Protein AF-A0A9P3ENX7-F1 (afdb_monomer_lite)

Secondary structure (DSSP, 8-state):
--HHHHHHHHHHHHHTT---HHHHHHHHHHHHH-HHHHHHHHHHHHHHHHHTS-GGGSTTEE--TT---EE--TTS---GGGSTT-GGGS--TTSSPPPTTTTTS---------

Foldseek 3Di:
DDPVLLVLLVVLCVVVVNDPPVVNVVLVVCLVVDVVSSVVSNVSSVVVVVVPCPLVNDPQWDDAEPDPIDGNPQPPCPPPCNHPPHPVVDQPPVNRDDDPVVVPPDPPDPPPDD

Sequence (114 aa):
MTFDQEAAIRSWLASIGETDPALIADTMNLANRDAVARGYLLERAESARETSRDCRDCTRYRRPGKAEGYCCRGDLGLPLAYGDHHPLRQLPADHGADCAAFVGADSGAVRLTR

pLDDT: mean 74.76, std 19.61, range [41.66, 98.44]

Radius of gyration: 22.21 Å; chains: 1; bounding box: 55×30×45 Å

Structure (mmCIF, N/CA/C/O backbone):
data_AF-A0A9P3ENX7-F1
#
_entry.id   AF-A0A9P3ENX7-F1
#
loop_
_atom_site.group_PDB
_atom_site.id
_atom_site.type_symbol
_atom_site.label_atom_id
_atom_site.label_alt_id
_atom_site.label_comp_id
_atom_site.label_asym_id
_atom_site.label_entity_id
_atom_site.label_seq_id
_atom_site.pdbx_PDB_ins_code
_atom_site.Cartn_x
_atom_site.Cartn_y
_atom_site.Cartn_z
_atom_site.occupancy
_atom_site.B_iso_or_equiv
_atom_site.auth_seq_id
_atom_site.auth_comp_id
_atom_site.auth_asym_id
_atom_site.auth_atom_id
_atom_site.pdbx_PDB_model_num
ATOM 1 N N . MET A 1 1 ? 20.003 -0.598 -8.862 1.00 88.62 1 MET A N 1
ATOM 2 C CA . MET A 1 1 ? 18.721 -0.114 -8.301 1.00 88.62 1 MET A CA 1
ATOM 3 C C . MET A 1 1 ? 18.988 1.197 -7.572 1.00 88.62 1 MET A C 1
ATOM 5 O O . MET A 1 1 ? 20.064 1.309 -6.998 1.00 88.62 1 MET A O 1
ATOM 9 N N . THR A 1 2 ? 18.103 2.195 -7.645 1.00 96.38 2 THR A N 1
ATOM 10 C CA . THR A 1 2 ? 18.268 3.443 -6.869 1.00 96.38 2 THR A CA 1
ATOM 11 C C . THR A 1 2 ? 17.696 3.297 -5.458 1.00 96.38 2 THR A C 1
ATOM 13 O O . THR A 1 2 ? 16.895 2.397 -5.207 1.00 96.38 2 THR A O 1
ATOM 16 N N . PHE A 1 3 ? 18.074 4.200 -4.549 1.00 94.88 3 PHE A N 1
ATOM 17 C CA . PHE A 1 3 ? 17.536 4.228 -3.186 1.00 94.88 3 PHE A CA 1
ATOM 18 C C . PHE A 1 3 ? 16.008 4.406 -3.165 1.00 94.88 3 PHE A C 1
ATOM 20 O O . PHE A 1 3 ? 15.316 3.702 -2.438 1.00 94.88 3 PHE A O 1
ATOM 27 N N . ASP A 1 4 ? 15.465 5.270 -4.028 1.00 96.62 4 ASP A N 1
ATOM 28 C CA . ASP A 1 4 ? 14.014 5.492 -4.116 1.00 96.62 4 ASP A CA 1
ATOM 29 C C . ASP A 1 4 ? 13.264 4.256 -4.623 1.00 96.62 4 ASP A C 1
ATOM 31 O O . ASP A 1 4 ? 12.193 3.921 -4.120 1.00 96.62 4 ASP A O 1
ATOM 35 N N . GLN A 1 5 ? 13.842 3.546 -5.597 1.00 96.44 5 GLN A N 1
ATOM 36 C CA . GLN A 1 5 ? 13.289 2.284 -6.091 1.00 96.44 5 GLN A CA 1
ATOM 37 C C . GLN A 1 5 ? 13.285 1.222 -4.992 1.00 96.44 5 GLN A C 1
ATOM 39 O O . GLN A 1 5 ? 12.291 0.524 -4.813 1.00 96.44 5 GLN A O 1
ATOM 44 N N . GLU A 1 6 ? 14.378 1.118 -4.236 1.00 97.06 6 GLU A N 1
ATOM 45 C CA . GLU A 1 6 ? 14.479 0.200 -3.106 1.00 97.06 6 GLU A CA 1
ATOM 46 C C . GLU A 1 6 ? 13.426 0.515 -2.034 1.00 97.06 6 GLU A C 1
ATOM 48 O O . GLU A 1 6 ? 12.685 -0.373 -1.608 1.00 97.06 6 GLU A O 1
ATOM 53 N N . ALA A 1 7 ? 13.307 1.783 -1.637 1.00 96.56 7 ALA A N 1
ATOM 54 C CA . ALA A 1 7 ? 12.324 2.229 -0.658 1.00 96.56 7 ALA A CA 1
ATOM 55 C C . ALA A 1 7 ? 10.882 1.951 -1.119 1.00 96.56 7 ALA A C 1
ATOM 57 O O . ALA A 1 7 ? 10.065 1.489 -0.321 1.00 96.56 7 ALA A O 1
ATOM 58 N N . ALA A 1 8 ? 10.575 2.168 -2.403 1.00 95.94 8 ALA A N 1
ATOM 59 C CA . ALA A 1 8 ? 9.260 1.880 -2.973 1.00 95.94 8 ALA A CA 1
ATOM 60 C C . ALA A 1 8 ? 8.913 0.384 -2.899 1.00 95.94 8 ALA A C 1
ATOM 62 O O . ALA A 1 8 ? 7.828 0.034 -2.433 1.00 95.94 8 ALA A O 1
ATOM 63 N N . ILE A 1 9 ? 9.838 -0.502 -3.288 1.00 96.88 9 ILE A N 1
ATOM 64 C CA . ILE A 1 9 ? 9.601 -1.953 -3.244 1.00 96.88 9 ILE A CA 1
ATOM 65 C C . ILE A 1 9 ? 9.481 -2.432 -1.790 1.00 96.88 9 ILE A C 1
ATOM 67 O O . ILE A 1 9 ? 8.580 -3.207 -1.481 1.00 96.88 9 ILE A O 1
ATOM 71 N N . ARG A 1 10 ? 10.323 -1.943 -0.868 1.00 96.62 10 ARG A N 1
ATOM 72 C CA . ARG A 1 10 ? 10.238 -2.303 0.563 1.00 96.62 10 ARG A CA 1
ATOM 73 C C . ARG A 1 10 ? 8.928 -1.839 1.200 1.00 96.62 10 ARG A C 1
ATOM 75 O O . ARG A 1 10 ? 8.318 -2.598 1.946 1.00 96.62 10 ARG A O 1
ATOM 82 N N . SER A 1 11 ? 8.484 -0.625 0.881 1.00 95.31 11 SER A N 1
ATOM 83 C CA . SER A 1 11 ? 7.195 -0.091 1.334 1.00 95.31 11 SER A CA 1
ATOM 84 C C . SER A 1 11 ? 6.029 -0.946 0.832 1.00 95.31 11 SER A C 1
ATOM 86 O O . SER A 1 11 ? 5.138 -1.313 1.597 1.00 95.31 11 SER A O 1
ATOM 88 N N . TRP A 1 12 ? 6.069 -1.343 -0.441 1.00 95.69 12 TRP A N 1
ATOM 89 C CA . TRP A 1 12 ? 5.058 -2.219 -1.020 1.00 95.69 12 TRP A CA 1
ATOM 90 C C . TRP A 1 12 ? 5.035 -3.614 -0.381 1.00 95.69 12 TRP A C 1
ATOM 92 O O . TRP A 1 12 ? 3.959 -4.085 -0.017 1.00 95.69 12 TRP A O 1
ATOM 102 N N . LEU A 1 13 ? 6.193 -4.248 -0.169 1.00 96.50 13 LEU A N 1
ATOM 103 C CA . LEU A 1 13 ? 6.280 -5.546 0.516 1.00 96.50 13 LEU A CA 1
ATOM 104 C C . LEU A 1 13 ? 5.670 -5.480 1.926 1.00 96.50 13 LEU A C 1
ATOM 106 O O . LEU A 1 13 ? 4.831 -6.308 2.277 1.00 96.50 13 LEU A O 1
ATOM 110 N N . ALA A 1 14 ? 5.981 -4.430 2.689 1.00 93.69 14 ALA A N 1
ATOM 111 C CA . ALA A 1 14 ? 5.365 -4.212 3.995 1.00 93.69 14 ALA A CA 1
ATOM 112 C C . ALA A 1 14 ? 3.836 -4.039 3.901 1.00 93.69 14 ALA A C 1
ATOM 114 O O . ALA A 1 14 ? 3.103 -4.557 4.742 1.00 93.69 14 ALA A O 1
ATOM 115 N N . SER A 1 15 ? 3.335 -3.357 2.862 1.00 89.31 15 SER A N 1
ATOM 116 C CA . SER A 1 15 ? 1.892 -3.134 2.672 1.00 89.31 15 SER A CA 1
ATOM 117 C C . SER A 1 15 ? 1.096 -4.419 2.420 1.00 89.31 15 SER A C 1
ATOM 119 O O . SER A 1 15 ? -0.071 -4.494 2.797 1.00 89.31 15 SER A O 1
ATOM 121 N N . ILE A 1 16 ? 1.724 -5.439 1.826 1.00 92.19 16 ILE A N 1
ATOM 122 C CA . ILE A 1 16 ? 1.109 -6.760 1.612 1.00 92.19 16 ILE A CA 1
ATOM 123 C C . ILE A 1 16 ? 1.353 -7.722 2.785 1.00 92.19 16 ILE A C 1
ATOM 125 O O . ILE A 1 16 ? 0.966 -8.886 2.710 1.00 92.19 16 ILE A O 1
ATOM 129 N N . GLY A 1 17 ? 1.975 -7.243 3.867 1.00 93.25 17 GLY A N 1
ATOM 130 C CA . GLY A 1 17 ? 2.274 -8.029 5.062 1.00 93.25 17 GLY A CA 1
ATOM 131 C C . GLY A 1 17 ? 3.538 -8.882 4.958 1.00 93.25 17 GLY A C 1
ATOM 132 O O . GLY A 1 17 ? 3.775 -9.704 5.841 1.00 93.25 17 GLY A O 1
ATOM 133 N N . GLU A 1 18 ? 4.358 -8.693 3.922 1.00 96.50 18 GLU A N 1
ATOM 134 C CA . GLU A 1 18 ? 5.647 -9.371 3.835 1.00 96.50 18 GLU A CA 1
ATOM 135 C C . GLU A 1 18 ? 6.642 -8.715 4.797 1.00 96.50 18 GLU A C 1
ATOM 137 O O . GLU A 1 18 ? 6.919 -7.514 4.728 1.00 96.50 18 GLU A O 1
ATOM 142 N N . THR A 1 19 ? 7.167 -9.518 5.717 1.00 93.44 19 THR A N 1
ATOM 143 C CA . THR A 1 19 ? 8.065 -9.080 6.793 1.00 93.44 19 THR A CA 1
ATOM 144 C C . THR A 1 19 ? 9.263 -10.009 6.976 1.00 93.44 19 THR A C 1
ATOM 146 O O . THR A 1 19 ? 10.152 -9.681 7.764 1.00 93.44 19 THR A O 1
ATOM 149 N N . ASP A 1 20 ? 9.326 -11.132 6.252 1.00 97.69 20 ASP A N 1
ATOM 150 C CA . ASP A 1 20 ? 10.439 -12.070 6.325 1.00 97.69 20 ASP A CA 1
ATOM 151 C C . ASP A 1 20 ? 11.713 -11.411 5.764 1.00 97.69 20 ASP A C 1
ATOM 153 O O . ASP A 1 20 ? 11.795 -11.109 4.565 1.00 97.69 20 ASP A O 1
ATOM 157 N N . PRO A 1 21 ? 12.744 -11.186 6.600 1.00 95.44 21 PRO A N 1
ATOM 158 C CA . PRO A 1 21 ? 13.968 -10.533 6.163 1.00 95.44 21 PRO A CA 1
ATOM 159 C C . PRO A 1 21 ? 14.723 -11.328 5.090 1.00 95.44 21 PRO A C 1
ATOM 161 O O . PRO A 1 21 ? 15.406 -10.707 4.272 1.00 95.44 21 PRO A O 1
ATOM 164 N N . ALA A 1 22 ? 14.609 -12.661 5.063 1.00 97.38 22 ALA A N 1
ATOM 165 C CA . ALA A 1 22 ? 15.266 -13.487 4.052 1.00 97.38 22 ALA A CA 1
ATOM 166 C C . ALA A 1 22 ? 14.603 -13.295 2.683 1.00 97.38 22 ALA A C 1
ATOM 168 O O . ALA A 1 22 ? 15.281 -12.970 1.706 1.00 97.38 22 ALA A O 1
ATOM 169 N N . LEU A 1 23 ? 13.272 -13.382 2.631 1.00 96.88 23 LEU A N 1
ATOM 170 C CA . LEU A 1 23 ? 12.508 -13.182 1.399 1.00 96.88 23 LEU A CA 1
ATOM 171 C C . LEU A 1 23 ? 12.656 -11.753 0.864 1.00 96.88 23 LEU A C 1
ATOM 173 O O . LEU A 1 23 ? 12.838 -11.547 -0.341 1.00 96.88 23 LEU A O 1
ATOM 177 N N . ILE A 1 24 ? 12.645 -10.754 1.752 1.00 97.75 24 ILE A N 1
ATOM 178 C CA . ILE A 1 24 ? 12.893 -9.358 1.379 1.00 97.75 24 ILE A CA 1
ATOM 179 C C . ILE A 1 24 ? 14.291 -9.214 0.769 1.00 97.75 24 ILE A C 1
ATOM 181 O O . ILE A 1 24 ? 14.427 -8.604 -0.293 1.00 97.75 24 ILE A O 1
ATOM 185 N N . ALA A 1 25 ? 15.328 -9.784 1.392 1.00 97.69 25 ALA A N 1
ATOM 186 C CA . ALA A 1 25 ? 16.694 -9.711 0.878 1.00 97.69 25 ALA A CA 1
ATOM 187 C C . ALA A 1 25 ? 16.830 -10.384 -0.498 1.00 97.69 25 ALA A C 1
ATOM 189 O O . ALA A 1 25 ? 17.426 -9.801 -1.407 1.00 97.69 25 ALA A O 1
ATOM 190 N N . ASP A 1 26 ? 16.233 -11.560 -0.686 1.00 98.44 26 ASP A N 1
ATOM 191 C CA . ASP A 1 26 ? 16.236 -12.268 -1.968 1.00 98.44 26 ASP A CA 1
ATOM 192 C C . ASP A 1 26 ? 15.504 -11.484 -3.058 1.00 98.44 26 ASP A C 1
ATOM 194 O O . ASP A 1 26 ? 16.011 -11.347 -4.175 1.00 98.44 26 ASP A O 1
ATOM 198 N N . THR A 1 27 ? 14.370 -10.872 -2.718 1.00 98.00 27 THR A N 1
ATOM 199 C CA . THR A 1 27 ? 13.616 -10.004 -3.629 1.00 98.00 27 THR A CA 1
ATOM 200 C C . THR A 1 27 ? 14.435 -8.778 -4.037 1.00 98.00 27 THR A C 1
ATOM 202 O O . THR A 1 27 ? 14.512 -8.459 -5.226 1.00 98.00 27 THR A O 1
ATOM 205 N N . MET A 1 28 ? 15.109 -8.112 -3.090 1.00 98.00 28 MET A N 1
ATOM 206 C CA . MET A 1 28 ? 15.997 -6.979 -3.397 1.00 98.00 28 MET A CA 1
ATOM 207 C C . MET A 1 28 ? 17.175 -7.408 -4.276 1.00 98.00 28 MET A C 1
ATOM 209 O O . MET A 1 28 ? 17.531 -6.725 -5.239 1.00 98.00 28 MET A O 1
ATOM 213 N N . ASN A 1 29 ? 17.762 -8.566 -3.982 1.00 97.94 29 ASN A N 1
ATOM 214 C CA . ASN A 1 29 ? 18.863 -9.125 -4.752 1.00 97.94 29 ASN A CA 1
ATOM 215 C C . ASN A 1 29 ? 18.446 -9.495 -6.183 1.00 97.94 29 ASN A C 1
ATOM 217 O O . ASN A 1 29 ? 19.241 -9.323 -7.112 1.00 97.94 29 ASN A O 1
ATOM 221 N N . LEU A 1 30 ? 17.226 -10.002 -6.373 1.00 97.75 30 LEU A N 1
ATOM 222 C CA . LEU A 1 30 ? 16.646 -10.264 -7.688 1.00 97.75 30 LEU A CA 1
ATOM 223 C C . LEU A 1 30 ? 16.417 -8.950 -8.446 1.00 97.75 30 LEU A C 1
ATOM 225 O O . LEU A 1 30 ? 16.911 -8.795 -9.560 1.00 97.75 30 LEU A O 1
ATOM 229 N N . ALA A 1 31 ? 15.767 -7.969 -7.816 1.00 97.44 31 ALA A N 1
ATOM 230 C CA . ALA A 1 31 ? 15.503 -6.656 -8.408 1.00 97.44 31 ALA A CA 1
ATOM 231 C C . ALA A 1 31 ? 16.787 -5.906 -8.799 1.00 97.44 31 ALA A C 1
ATOM 233 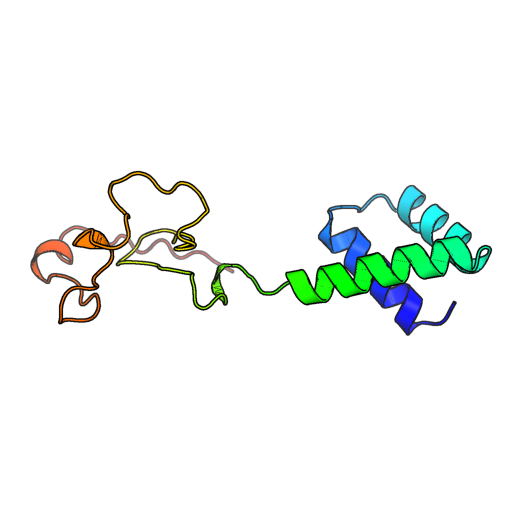O O . ALA A 1 31 ? 16.820 -5.150 -9.774 1.00 97.44 31 ALA A O 1
ATOM 234 N N . ASN A 1 32 ? 17.876 -6.089 -8.052 1.00 97.38 32 ASN A N 1
ATOM 235 C CA . ASN A 1 32 ? 19.141 -5.456 -8.398 1.00 97.38 32 ASN A CA 1
ATOM 236 C C . ASN A 1 32 ? 19.802 -6.104 -9.627 1.00 97.38 32 ASN A C 1
ATOM 238 O O . ASN A 1 32 ? 20.405 -5.394 -10.433 1.00 97.38 32 ASN A O 1
ATOM 242 N N . ARG A 1 33 ? 19.670 -7.427 -9.786 1.00 97.50 33 ARG A N 1
ATOM 243 C CA . ARG A 1 33 ? 20.326 -8.209 -10.847 1.00 97.50 33 ARG A CA 1
ATOM 244 C C . ARG A 1 33 ? 19.521 -8.285 -12.145 1.00 97.50 33 ARG A C 1
ATOM 246 O O . ARG A 1 33 ? 20.120 -8.372 -13.211 1.00 97.50 33 ARG A O 1
ATOM 253 N N . ASP A 1 34 ? 18.197 -8.205 -12.064 1.00 98.25 34 ASP A N 1
ATOM 254 C CA . ASP A 1 34 ? 17.289 -8.373 -13.197 1.00 98.25 34 ASP A CA 1
ATOM 255 C C . ASP A 1 34 ? 16.430 -7.114 -13.411 1.00 98.25 34 ASP A C 1
ATOM 257 O O . ASP A 1 34 ? 15.669 -6.677 -12.543 1.00 98.25 34 ASP A O 1
ATOM 261 N N . ALA A 1 35 ? 16.569 -6.504 -14.591 1.00 96.88 35 ALA A N 1
ATOM 262 C CA . ALA A 1 35 ? 15.827 -5.306 -14.963 1.00 96.88 35 ALA A CA 1
ATOM 263 C C . ALA A 1 35 ? 14.328 -5.560 -15.194 1.00 96.88 35 ALA A C 1
ATOM 265 O O . ALA A 1 35 ? 13.528 -4.670 -14.907 1.00 96.88 35 ALA A O 1
ATOM 266 N N . VAL A 1 36 ? 13.949 -6.750 -15.667 1.00 98.06 36 VAL A N 1
ATOM 267 C CA . VAL A 1 36 ? 12.549 -7.142 -15.879 1.00 98.06 36 VAL A CA 1
ATOM 268 C C . VAL A 1 36 ? 11.868 -7.350 -14.531 1.00 98.06 36 VAL A C 1
ATOM 270 O O . VAL A 1 36 ? 10.818 -6.760 -14.279 1.00 98.06 36 VAL A O 1
ATOM 273 N N . ALA A 1 37 ? 12.505 -8.103 -13.628 1.00 97.75 37 ALA A N 1
ATOM 274 C CA . ALA A 1 37 ? 11.991 -8.301 -12.272 1.00 97.75 37 ALA A CA 1
ATOM 275 C C . ALA A 1 37 ? 11.837 -6.967 -11.527 1.00 97.75 37 ALA A C 1
ATOM 277 O O . ALA A 1 37 ? 10.813 -6.717 -10.894 1.00 97.75 37 ALA A O 1
ATOM 278 N N . ARG A 1 38 ? 12.819 -6.065 -11.658 1.00 98.25 38 ARG A N 1
ATOM 279 C CA . ARG A 1 38 ? 12.727 -4.713 -11.093 1.00 98.25 38 ARG A CA 1
ATOM 280 C C . ARG A 1 38 ? 11.549 -3.922 -11.653 1.00 98.25 38 ARG A C 1
ATOM 282 O O . ARG A 1 38 ? 10.851 -3.281 -10.877 1.00 98.25 38 ARG A O 1
ATOM 289 N N . GLY A 1 39 ? 11.334 -3.959 -12.968 1.00 98.25 39 GLY A N 1
ATOM 290 C CA . GLY A 1 39 ? 10.208 -3.279 -13.610 1.00 98.25 39 GLY A CA 1
ATOM 291 C C . GLY A 1 39 ? 8.866 -3.752 -13.054 1.00 98.25 39 GLY A C 1
ATOM 292 O O . GLY A 1 39 ? 8.066 -2.932 -12.613 1.00 98.25 39 GLY A O 1
ATOM 293 N N . TYR A 1 40 ? 8.677 -5.070 -12.969 1.00 97.75 40 TYR A N 1
ATOM 294 C CA . TYR A 1 40 ? 7.476 -5.673 -12.391 1.00 97.75 40 TYR A CA 1
ATOM 295 C C . TYR A 1 40 ? 7.237 -5.237 -10.937 1.00 97.75 40 TYR A C 1
ATOM 297 O O . TYR A 1 40 ? 6.133 -4.835 -10.577 1.00 97.75 40 TYR A O 1
ATOM 305 N N . LEU A 1 41 ? 8.271 -5.279 -10.092 1.00 97.38 41 LEU A N 1
ATOM 306 C CA . LEU A 1 41 ? 8.150 -4.898 -8.682 1.00 97.38 41 LEU A CA 1
ATOM 307 C C . LEU A 1 41 ? 7.804 -3.412 -8.512 1.00 97.38 41 LEU A C 1
ATOM 309 O O . LEU A 1 41 ? 6.998 -3.067 -7.652 1.00 97.38 41 LEU A O 1
ATOM 313 N N . LEU A 1 42 ? 8.379 -2.538 -9.343 1.00 97.81 42 LEU A N 1
ATOM 314 C CA . LEU A 1 42 ? 8.077 -1.105 -9.322 1.00 97.81 42 LEU A CA 1
ATOM 315 C C . LEU A 1 42 ? 6.656 -0.807 -9.804 1.00 97.81 42 LEU A C 1
ATOM 317 O O . LEU A 1 42 ? 5.979 0.016 -9.196 1.00 97.81 42 LEU A O 1
ATOM 321 N N . GLU A 1 43 ? 6.180 -1.500 -10.839 1.00 96.56 43 GLU A N 1
ATOM 322 C CA . GLU A 1 43 ? 4.793 -1.388 -11.304 1.00 96.56 43 GLU A CA 1
ATOM 323 C C . GLU A 1 43 ? 3.804 -1.773 -10.194 1.00 96.56 43 GLU A C 1
ATOM 325 O O . GLU A 1 43 ? 2.845 -1.048 -9.919 1.00 96.56 43 GLU A O 1
ATOM 330 N N . ARG A 1 44 ? 4.068 -2.882 -9.491 1.00 96.12 44 ARG A N 1
ATOM 331 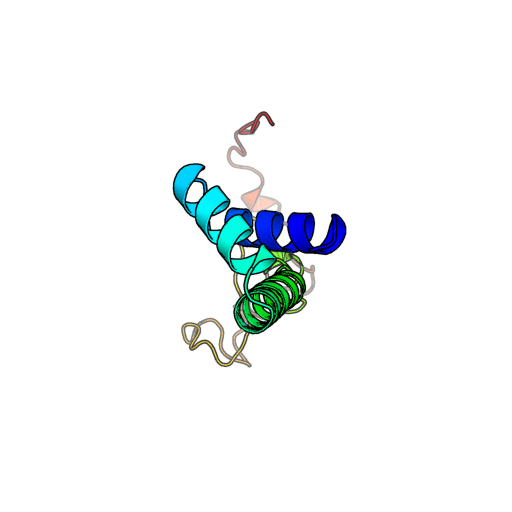C CA . ARG A 1 44 ? 3.246 -3.302 -8.349 1.00 96.12 44 ARG A CA 1
ATOM 332 C C . ARG A 1 44 ? 3.297 -2.307 -7.195 1.00 96.12 44 ARG A C 1
ATOM 334 O O . ARG A 1 44 ? 2.253 -2.014 -6.612 1.00 96.12 44 ARG A O 1
ATOM 341 N N . ALA A 1 45 ? 4.481 -1.783 -6.883 1.00 94.62 45 ALA A N 1
ATOM 342 C CA . ALA A 1 45 ? 4.648 -0.791 -5.832 1.00 94.62 45 ALA A CA 1
ATOM 343 C C . ALA A 1 45 ? 3.876 0.499 -6.138 1.00 94.62 45 ALA A C 1
ATOM 345 O O . ALA A 1 45 ? 3.221 1.034 -5.248 1.00 94.62 45 ALA A O 1
ATOM 346 N N . GLU A 1 46 ? 3.887 0.968 -7.386 1.00 90.88 46 GLU A N 1
ATOM 347 C CA . GLU A 1 46 ? 3.132 2.157 -7.789 1.00 90.88 46 GLU A CA 1
ATOM 348 C C . GLU A 1 46 ? 1.618 1.915 -7.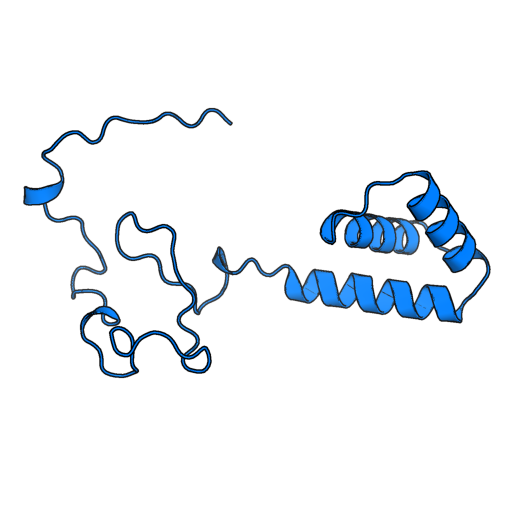737 1.00 90.88 46 GLU A C 1
ATOM 350 O O . GLU A 1 46 ? 0.886 2.684 -7.117 1.00 90.88 46 GLU A O 1
ATOM 355 N N . SER A 1 47 ? 1.142 0.787 -8.272 1.00 85.94 47 SER A N 1
ATOM 356 C CA . SER A 1 47 ? -0.281 0.421 -8.212 1.00 85.94 47 SER A CA 1
ATOM 357 C C . SER A 1 47 ? -0.809 0.337 -6.769 1.00 85.94 47 SER A C 1
ATOM 359 O O . SER A 1 47 ? -1.935 0.756 -6.473 1.00 85.94 47 SER A O 1
ATOM 361 N N . ALA A 1 48 ? 0.014 -0.137 -5.830 1.00 83.62 48 ALA A N 1
ATOM 362 C CA . ALA A 1 48 ? -0.338 -0.151 -4.414 1.00 83.62 48 ALA A CA 1
ATOM 363 C C . ALA A 1 48 ? -0.464 1.261 -3.814 1.00 83.62 48 ALA A C 1
ATOM 365 O O . ALA A 1 48 ? -1.338 1.481 -2.976 1.00 83.62 48 ALA A O 1
ATOM 366 N N . ARG A 1 49 ? 0.338 2.236 -4.267 1.00 76.12 49 ARG A N 1
ATOM 367 C CA . ARG A 1 49 ? 0.225 3.648 -3.847 1.00 76.12 49 ARG A CA 1
ATOM 368 C C . ARG A 1 49 ? -1.046 4.308 -4.371 1.00 76.12 49 ARG A C 1
ATOM 370 O O . ARG A 1 49 ? -1.637 5.132 -3.683 1.00 76.12 49 ARG A O 1
ATOM 377 N N . GLU A 1 50 ? -1.505 3.936 -5.560 1.00 70.25 50 GLU A N 1
ATOM 378 C CA . GLU A 1 50 ? -2.792 4.414 -6.080 1.00 70.25 50 GLU A CA 1
ATOM 379 C C . GLU A 1 50 ? -3.978 3.809 -5.316 1.00 70.25 50 GLU A C 1
ATOM 381 O O . GLU A 1 50 ? -4.992 4.475 -5.076 1.00 70.25 50 GLU A O 1
ATOM 386 N N . THR A 1 51 ? -3.831 2.549 -4.901 1.00 64.88 51 THR A N 1
ATOM 387 C CA . THR A 1 51 ? -4.840 1.799 -4.141 1.00 64.88 51 THR A CA 1
ATOM 388 C C . THR A 1 51 ? -4.849 2.172 -2.655 1.00 64.88 51 THR A C 1
ATOM 390 O O . THR A 1 51 ? -5.848 1.947 -1.979 1.00 64.88 51 THR A O 1
ATOM 393 N N . SER A 1 52 ? -3.798 2.822 -2.141 1.00 59.53 52 SER A N 1
ATOM 394 C CA . SER A 1 52 ? -3.711 3.278 -0.746 1.00 59.53 52 SER A CA 1
ATOM 395 C C . SER A 1 52 ? -4.623 4.465 -0.410 1.00 59.53 52 SER A C 1
ATOM 397 O O . SER A 1 52 ? -4.488 5.052 0.663 1.00 59.53 52 SER A O 1
ATOM 399 N N . ARG A 1 53 ? -5.552 4.848 -1.296 1.00 61.59 53 ARG A N 1
ATOM 400 C CA . ARG A 1 53 ? -6.724 5.622 -0.878 1.00 61.59 53 ARG A CA 1
ATOM 401 C C . ARG A 1 53 ? -7.535 4.719 0.047 1.00 61.59 53 ARG A C 1
ATOM 403 O O . ARG A 1 53 ? -8.240 3.832 -0.433 1.00 61.59 53 ARG A O 1
ATOM 410 N N . ASP A 1 54 ? -7.392 4.922 1.358 1.00 68.06 54 ASP A N 1
ATOM 411 C CA . ASP A 1 54 ? -8.162 4.194 2.366 1.00 68.06 54 ASP A CA 1
ATOM 412 C C . ASP A 1 54 ? -9.646 4.282 1.978 1.00 68.06 54 ASP A C 1
ATOM 414 O O . ASP A 1 54 ? -10.134 5.328 1.534 1.00 68.06 54 ASP A O 1
ATOM 418 N N . CYS A 1 55 ? -10.380 3.176 2.118 1.00 71.19 55 CYS A N 1
ATOM 419 C CA . CYS A 1 55 ? -11.820 3.193 1.906 1.00 7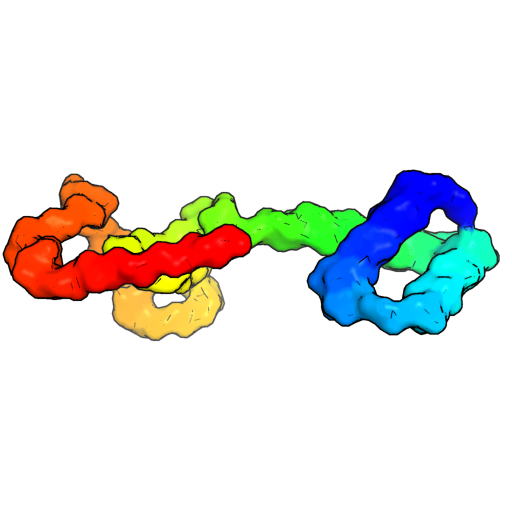1.19 55 CYS A CA 1
ATOM 420 C C . CYS A 1 55 ? -12.474 4.298 2.739 1.00 71.19 55 CYS A C 1
ATOM 422 O O . CYS A 1 55 ? -13.436 4.885 2.265 1.00 71.19 55 CYS A O 1
ATOM 424 N N . ARG A 1 56 ? -11.918 4.651 3.904 1.00 72.25 56 ARG A N 1
ATOM 425 C CA . ARG A 1 56 ? -12.380 5.775 4.735 1.00 72.25 56 ARG A CA 1
ATOM 426 C C . ARG A 1 56 ? -12.316 7.143 4.046 1.00 72.25 56 ARG A C 1
ATOM 428 O O . ARG A 1 56 ? -13.181 7.974 4.306 1.00 72.25 56 ARG A O 1
ATOM 435 N N . ASP A 1 57 ? -11.353 7.348 3.150 1.00 72.69 57 ASP A N 1
ATOM 436 C CA . ASP A 1 57 ? -11.158 8.596 2.396 1.00 72.69 57 ASP A CA 1
ATOM 437 C C . ASP A 1 57 ? -11.868 8.573 1.031 1.00 72.69 57 ASP A C 1
ATOM 439 O O . ASP A 1 57 ? -11.867 9.548 0.274 1.00 72.69 57 ASP A O 1
ATOM 443 N N . CYS A 1 58 ? -12.502 7.451 0.683 1.00 74.06 5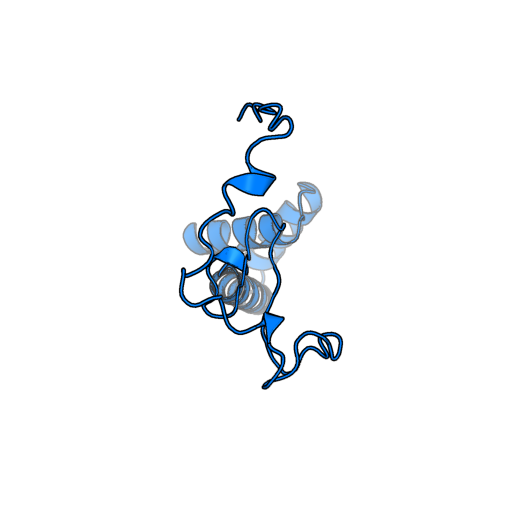8 CYS A N 1
ATOM 444 C CA . CYS A 1 58 ? -13.273 7.328 -0.542 1.00 74.06 58 CYS A CA 1
ATOM 445 C C . CYS A 1 58 ? -14.577 8.134 -0.448 1.00 74.06 58 CYS A C 1
ATOM 447 O O . CYS A 1 58 ? -15.362 7.974 0.484 1.00 74.06 58 CYS A O 1
ATOM 449 N N . THR A 1 59 ? -14.918 8.892 -1.496 1.00 74.62 59 THR A N 1
ATOM 450 C CA . THR A 1 59 ? -16.200 9.627 -1.596 1.00 74.62 59 THR A CA 1
ATOM 451 C C . THR A 1 59 ? -17.444 8.732 -1.515 1.00 74.62 59 THR A C 1
ATOM 453 O O . THR A 1 59 ? -18.562 9.220 -1.326 1.00 74.62 59 THR A O 1
ATOM 456 N N . ARG A 1 60 ? -17.274 7.411 -1.648 1.00 74.44 60 ARG A N 1
ATOM 457 C CA . ARG A 1 60 ? -18.333 6.401 -1.534 1.00 74.44 60 ARG A CA 1
ATOM 458 C C . ARG A 1 60 ? -18.437 5.764 -0.147 1.00 74.44 60 ARG A C 1
ATOM 460 O O . ARG A 1 60 ? -19.318 4.935 0.050 1.00 74.44 60 ARG A O 1
ATOM 467 N N . TYR A 1 61 ? -17.588 6.120 0.806 1.00 75.75 61 TYR A N 1
ATOM 468 C CA . TYR A 1 61 ? -17.704 5.644 2.180 1.00 75.75 61 TYR A CA 1
ATOM 469 C C . TYR A 1 61 ? -18.829 6.367 2.918 1.00 75.75 61 TYR A C 1
ATOM 471 O O . TYR A 1 61 ? -19.033 7.574 2.748 1.00 75.75 61 TYR A O 1
ATOM 479 N N . ARG A 1 62 ? -19.614 5.624 3.700 1.00 74.31 62 ARG A N 1
ATOM 480 C CA . ARG A 1 62 ? -20.684 6.165 4.547 1.00 74.31 62 ARG A CA 1
ATOM 481 C C . ARG A 1 62 ? -20.551 5.620 5.957 1.00 74.31 62 ARG A C 1
ATOM 483 O O . ARG A 1 62 ? -20.309 4.433 6.147 1.00 74.31 62 ARG A O 1
ATOM 490 N N . ARG A 1 63 ? -20.763 6.491 6.941 1.00 77.62 63 ARG A N 1
ATOM 491 C CA . ARG A 1 63 ? -20.718 6.157 8.366 1.00 77.62 63 ARG A CA 1
ATOM 492 C C . ARG A 1 63 ? -21.877 6.839 9.105 1.00 77.62 63 ARG A C 1
ATOM 494 O O . ARG A 1 63 ? -21.677 7.899 9.687 1.00 77.62 63 ARG A O 1
ATOM 501 N N . PRO A 1 64 ? -23.104 6.298 9.026 1.00 69.75 64 PRO A N 1
ATOM 502 C CA . PRO A 1 64 ? -24.231 6.845 9.773 1.00 69.75 64 PRO A CA 1
ATOM 503 C C . PRO A 1 64 ? -24.045 6.602 11.280 1.00 69.75 64 PRO A C 1
ATOM 505 O O . PRO A 1 64 ? -23.780 5.474 11.706 1.00 69.75 64 PRO A O 1
ATOM 508 N N . GLY A 1 65 ? -24.190 7.656 12.088 1.00 69.44 65 GLY A N 1
ATOM 509 C CA . GLY A 1 65 ? -24.052 7.591 13.547 1.00 69.44 65 GLY A CA 1
ATOM 510 C C . GLY A 1 65 ? -22.718 6.983 14.008 1.00 69.44 65 GLY A C 1
ATOM 511 O O . GLY A 1 65 ? -21.649 7.309 13.492 1.00 69.44 65 GLY A O 1
ATOM 512 N N . LYS A 1 66 ? -22.777 6.059 14.978 1.00 70.25 66 LYS A N 1
ATOM 513 C CA . LYS A 1 66 ? -21.603 5.379 15.566 1.00 70.25 66 LYS A CA 1
ATOM 514 C C . LYS A 1 66 ? -21.152 4.111 14.819 1.00 70.25 66 LYS A C 1
ATOM 516 O O . LYS A 1 66 ? -20.290 3.399 15.327 1.00 70.25 66 LYS A O 1
ATOM 521 N N . ALA A 1 67 ? -21.711 3.806 13.646 1.00 70.88 67 ALA A N 1
ATOM 522 C CA . ALA A 1 67 ? -21.366 2.594 12.898 1.00 70.88 67 ALA A CA 1
ATOM 523 C C . ALA A 1 67 ? -19.875 2.542 12.500 1.00 70.88 67 ALA A C 1
ATOM 525 O O . ALA A 1 67 ? -19.206 3.573 12.411 1.00 70.88 67 ALA A O 1
ATOM 526 N N . GLU A 1 68 ? -19.355 1.345 12.218 1.00 70.19 68 GLU A N 1
ATOM 527 C CA . GLU A 1 68 ? -17.967 1.148 11.765 1.00 70.19 68 GLU A CA 1
ATOM 528 C C . GLU A 1 68 ? -17.727 1.705 10.346 1.00 70.19 68 GLU A C 1
ATOM 530 O O . GLU A 1 68 ? -16.615 2.112 10.036 1.00 70.19 68 GLU A O 1
ATOM 535 N N . GLY A 1 69 ? -18.798 1.848 9.549 1.00 74.69 69 GLY A N 1
ATOM 536 C CA . GLY A 1 69 ? -18.811 2.414 8.194 1.00 74.69 69 GLY A CA 1
ATOM 537 C C . GLY A 1 69 ? -18.936 1.351 7.099 1.00 74.69 69 GLY A C 1
ATOM 538 O O . GLY A 1 69 ? -18.663 0.178 7.326 1.00 74.69 69 GLY A O 1
ATOM 539 N N . TYR A 1 70 ? -19.405 1.738 5.911 1.00 70.75 70 TYR A N 1
ATOM 540 C CA . TYR A 1 70 ? -19.580 0.816 4.785 1.00 70.75 70 TYR A CA 1
ATOM 541 C C . TYR A 1 70 ? -19.376 1.490 3.422 1.00 70.75 70 TYR A C 1
ATOM 543 O O . TYR A 1 70 ? -19.537 2.704 3.256 1.00 70.75 70 TYR A O 1
ATOM 551 N N . CYS A 1 71 ? -19.012 0.680 2.425 1.00 73.88 71 CYS A N 1
ATOM 552 C CA . CYS A 1 71 ? -18.838 1.118 1.045 1.00 73.88 71 CYS A CA 1
ATOM 553 C C . CYS A 1 71 ? -20.199 1.215 0.343 1.00 73.88 71 CYS A C 1
ATOM 555 O O . CYS A 1 71 ? -20.903 0.221 0.227 1.00 73.88 71 CYS A O 1
ATOM 557 N N . CYS A 1 72 ? -20.561 2.393 -0.169 1.00 69.25 72 CYS A N 1
ATOM 558 C CA . CYS A 1 72 ? -21.792 2.618 -0.935 1.00 69.25 72 CYS A CA 1
ATOM 559 C C . CYS A 1 72 ? -21.613 2.452 -2.449 1.00 69.25 72 CYS A C 1
ATOM 561 O O . CYS A 1 72 ? -22.333 3.088 -3.221 1.00 69.25 72 CYS A O 1
ATOM 563 N N . ARG A 1 73 ? -20.663 1.638 -2.912 1.00 69.81 73 ARG A N 1
ATOM 564 C CA . ARG A 1 73 ? -20.589 1.287 -4.336 1.00 69.81 73 ARG A CA 1
ATOM 565 C C . ARG A 1 73 ? -21.815 0.439 -4.694 1.00 69.81 73 ARG A C 1
ATOM 567 O O . ARG A 1 73 ? -22.030 -0.605 -4.090 1.00 69.81 73 ARG A O 1
ATOM 574 N N . GLY A 1 74 ? -22.645 0.921 -5.620 1.00 59.12 74 GLY A N 1
ATOM 575 C CA . GLY A 1 74 ? -23.917 0.272 -5.978 1.00 59.12 74 GLY A CA 1
ATOM 576 C C . GLY A 1 74 ? -23.766 -1.086 -6.679 1.00 59.12 74 GLY A C 1
ATOM 577 O O . GLY A 1 74 ? -24.713 -1.859 -6.715 1.00 59.12 74 GLY A O 1
ATOM 578 N N . ASP A 1 75 ? -22.575 -1.396 -7.190 1.00 62.47 75 ASP A N 1
ATOM 579 C CA . ASP A 1 75 ? -22.211 -2.631 -7.898 1.00 62.47 75 ASP A CA 1
ATOM 580 C C . ASP A 1 75 ? -21.775 -3.780 -6.970 1.00 62.47 75 ASP A C 1
ATOM 582 O O . ASP A 1 75 ? -21.685 -4.916 -7.422 1.00 62.47 75 ASP A O 1
ATOM 586 N N . LEU A 1 76 ? -21.528 -3.527 -5.678 1.00 60.34 76 LEU A N 1
ATOM 587 C CA . LEU A 1 76 ? -21.026 -4.543 -4.736 1.00 60.34 76 LEU A CA 1
ATOM 588 C C . LEU A 1 76 ? -22.103 -5.492 -4.185 1.00 60.34 76 LEU A C 1
ATOM 590 O O . LEU A 1 76 ? -21.824 -6.257 -3.266 1.00 60.34 76 LEU A O 1
ATOM 594 N N . GLY A 1 77 ? -23.331 -5.453 -4.710 1.00 53.97 77 GLY A N 1
ATOM 595 C CA . GLY A 1 77 ? -24.403 -6.331 -4.232 1.00 53.97 77 GLY A CA 1
ATOM 596 C C . GLY A 1 77 ? -24.734 -6.100 -2.756 1.00 53.97 77 GLY A C 1
ATOM 597 O O . GLY A 1 77 ? -24.960 -7.054 -2.013 1.00 53.97 77 GLY A O 1
ATOM 598 N N . LEU A 1 78 ? -24.732 -4.833 -2.317 1.00 54.66 78 LEU A N 1
ATOM 599 C CA . LEU A 1 78 ? -25.212 -4.467 -0.984 1.00 54.66 78 LEU A CA 1
ATOM 600 C C . LEU A 1 78 ? -26.622 -5.052 -0.775 1.00 54.66 78 LEU A C 1
ATOM 602 O O . LEU A 1 78 ? -27.420 -5.042 -1.719 1.00 54.66 78 LEU A O 1
ATOM 606 N N . PRO A 1 79 ? -26.956 -5.534 0.439 1.00 52.47 79 PRO A N 1
ATOM 607 C CA . PRO A 1 79 ? -28.301 -6.012 0.738 1.00 52.47 79 PRO A CA 1
ATOM 608 C C . PRO A 1 79 ? -29.349 -4.985 0.290 1.00 52.47 79 PRO A C 1
ATOM 610 O O . PRO A 1 79 ? -29.129 -3.784 0.447 1.00 52.47 79 PRO A O 1
ATOM 613 N N . LEU A 1 80 ? -30.497 -5.444 -0.226 1.00 50.59 80 LEU A N 1
ATOM 614 C CA . LEU A 1 80 ? -31.595 -4.604 -0.752 1.00 50.59 80 LEU A CA 1
ATOM 615 C C . LEU A 1 80 ? -31.996 -3.430 0.168 1.00 50.59 80 LEU A C 1
ATOM 617 O O . LEU A 1 80 ? -32.459 -2.400 -0.321 1.00 50.59 80 LEU A O 1
ATOM 621 N N . ALA A 1 81 ? -31.733 -3.546 1.474 1.00 50.75 81 ALA A N 1
ATOM 622 C CA . ALA A 1 81 ? -31.832 -2.476 2.471 1.00 50.75 81 ALA A CA 1
ATOM 623 C C . ALA A 1 81 ? -30.971 -1.218 2.180 1.00 50.75 81 ALA A C 1
ATOM 625 O O . ALA A 1 81 ? -31.071 -0.229 2.904 1.00 50.75 81 ALA A O 1
ATOM 626 N N . TYR A 1 82 ? -30.132 -1.224 1.137 1.00 52.16 82 TYR A N 1
ATOM 627 C CA . TYR A 1 82 ? -29.292 -0.096 0.712 1.00 52.16 82 TYR A CA 1
ATOM 628 C C . TYR A 1 82 ? -29.315 0.152 -0.810 1.00 52.16 82 TYR A C 1
ATOM 630 O O . TYR A 1 82 ? -28.379 0.744 -1.350 1.00 52.16 82 TYR A O 1
ATOM 638 N N . GLY A 1 83 ? -30.365 -0.280 -1.520 1.00 54.44 83 GLY A N 1
ATOM 639 C CA . GLY A 1 83 ? -30.544 0.018 -2.951 1.00 54.44 83 GLY A CA 1
ATOM 640 C C . GLY A 1 83 ? -30.659 1.523 -3.259 1.00 54.44 83 GLY A C 1
ATOM 641 O O . GLY A 1 83 ? -30.788 2.350 -2.356 1.00 54.44 83 GLY A O 1
ATOM 642 N N . ASP A 1 84 ? -30.623 1.900 -4.541 1.00 59.38 84 ASP A N 1
ATOM 643 C CA . ASP A 1 84 ? -30.548 3.304 -5.007 1.00 59.38 84 ASP A CA 1
ATOM 644 C C . ASP A 1 84 ? -31.719 4.211 -4.582 1.00 59.38 84 ASP A C 1
ATOM 646 O O . ASP A 1 84 ? -31.605 5.434 -4.633 1.00 59.38 84 ASP A O 1
ATOM 650 N N . HIS A 1 85 ? -32.806 3.635 -4.063 1.00 57.09 85 HIS A N 1
ATOM 651 C CA . HIS A 1 85 ? -33.965 4.368 -3.547 1.00 57.09 85 HIS A CA 1
ATOM 652 C C . HIS A 1 85 ? -34.287 4.062 -2.075 1.00 57.09 85 HIS A C 1
ATOM 654 O O . HIS A 1 85 ? -35.361 4.426 -1.598 1.00 57.09 85 HIS A O 1
ATOM 660 N N . HIS A 1 86 ? -33.392 3.391 -1.336 1.00 58.38 86 HIS A N 1
ATOM 661 C CA . HIS A 1 86 ? -33.701 2.981 0.033 1.00 58.38 86 HIS A CA 1
ATOM 662 C C . HIS A 1 86 ? -33.579 4.159 1.029 1.00 58.38 86 HIS A C 1
ATOM 664 O O . HIS A 1 86 ? -32.524 4.799 1.078 1.00 58.38 86 HIS A O 1
ATOM 670 N N . PRO A 1 87 ? -34.595 4.428 1.876 1.00 56.72 87 PRO A N 1
ATOM 671 C CA . PRO A 1 87 ? -34.619 5.569 2.802 1.00 56.72 87 PRO A CA 1
ATOM 672 C C . PRO A 1 87 ? -33.414 5.661 3.749 1.00 56.72 87 PRO A C 1
ATOM 674 O O . PRO A 1 87 ? -33.029 6.752 4.142 1.00 56.72 87 PRO A O 1
ATOM 677 N N . LEU A 1 88 ? -32.769 4.534 4.071 1.00 56.41 88 LEU A N 1
ATOM 678 C CA . LEU A 1 88 ? -31.576 4.482 4.934 1.00 56.41 88 LEU A CA 1
ATOM 679 C C . LEU A 1 88 ? -30.275 4.981 4.268 1.00 56.41 88 LEU A C 1
ATOM 681 O O . LEU A 1 88 ? -29.258 5.114 4.947 1.00 56.41 88 LEU A O 1
ATOM 685 N N . ARG A 1 89 ? -30.274 5.240 2.951 1.00 54.44 89 ARG A N 1
ATOM 686 C CA . ARG A 1 89 ? -29.163 5.896 2.230 1.00 54.44 89 ARG A CA 1
ATOM 687 C C . ARG A 1 89 ? -29.303 7.414 2.173 1.00 54.44 89 ARG A C 1
ATOM 689 O O . ARG A 1 89 ? -28.314 8.108 1.931 1.00 54.44 89 ARG A O 1
ATOM 696 N N . GLN A 1 90 ? -30.514 7.922 2.368 1.00 54.75 90 GLN A N 1
ATOM 697 C CA . GLN A 1 90 ? -30.745 9.342 2.551 1.00 54.75 90 GLN A CA 1
ATOM 698 C C . GLN A 1 90 ? -30.399 9.626 4.008 1.00 54.75 90 GLN A C 1
ATOM 700 O O . GLN A 1 90 ? -31.031 9.090 4.916 1.00 54.75 90 GLN A O 1
ATOM 705 N N . LEU A 1 91 ? -29.342 10.409 4.242 1.00 49.66 91 LEU A N 1
ATOM 706 C CA . LEU A 1 91 ? -29.163 10.989 5.569 1.00 49.66 91 LEU A CA 1
ATOM 707 C C . LEU A 1 91 ? -30.480 11.699 5.919 1.00 49.66 91 LEU A C 1
ATOM 709 O O . LEU A 1 91 ? -31.048 12.348 5.030 1.00 49.66 91 LEU A O 1
ATOM 713 N N . PRO A 1 92 ? -30.987 11.580 7.159 1.00 55.44 92 PRO A N 1
ATOM 714 C CA . PRO A 1 92 ? -32.096 12.423 7.570 1.00 55.44 92 PRO A CA 1
ATOM 715 C C . PRO A 1 92 ? -31.708 13.891 7.327 1.00 55.44 92 PRO A C 1
ATOM 717 O O . PRO A 1 92 ? -30.522 14.220 7.240 1.00 55.44 92 PRO A O 1
ATOM 720 N N . ALA A 1 93 ? -32.689 14.783 7.169 1.00 57.94 93 ALA A N 1
ATOM 721 C CA . ALA A 1 93 ? -32.434 16.192 6.828 1.00 57.94 93 ALA A CA 1
ATOM 722 C C . ALA A 1 93 ? -31.492 16.911 7.822 1.00 57.94 93 ALA A C 1
ATOM 724 O O . ALA A 1 93 ? -30.959 17.974 7.524 1.00 57.94 93 ALA A O 1
ATOM 725 N N . ASP A 1 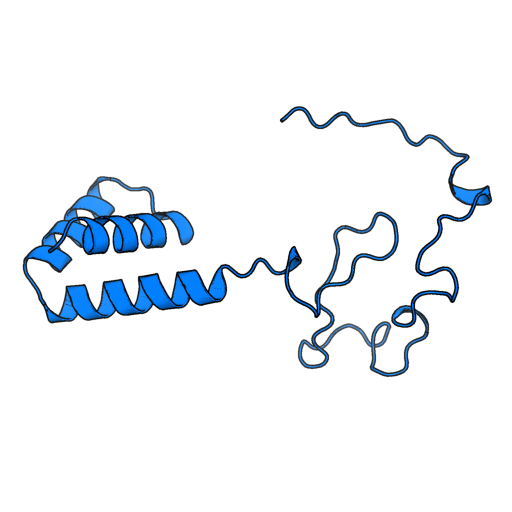94 ? -31.277 16.315 8.992 1.00 56.84 94 ASP A N 1
ATOM 726 C CA . ASP A 1 94 ? -30.342 16.736 10.029 1.00 56.84 94 ASP A CA 1
ATOM 727 C C . ASP A 1 94 ? -28.879 16.300 9.795 1.00 56.84 94 ASP A C 1
ATOM 729 O O . ASP A 1 94 ? -28.023 16.547 10.642 1.00 56.84 94 ASP A O 1
ATOM 733 N N . HIS A 1 95 ? -28.579 15.654 8.664 1.00 55.97 95 HIS A N 1
ATOM 734 C CA . HIS A 1 95 ? -27.255 15.153 8.292 1.00 55.97 95 HIS A CA 1
ATOM 735 C C . HIS A 1 95 ? -26.623 14.174 9.301 1.00 55.97 95 HIS A C 1
ATOM 737 O O . HIS A 1 95 ? -25.401 14.022 9.327 1.00 55.97 95 HIS A O 1
ATOM 743 N N . GLY A 1 96 ? -27.433 13.456 10.086 1.00 54.34 96 GLY A N 1
ATOM 744 C CA . GLY A 1 96 ? -26.938 12.532 11.108 1.00 54.34 96 GLY A CA 1
ATOM 745 C C . GLY A 1 96 ? -26.725 13.187 12.471 1.00 54.34 96 GLY A C 1
ATOM 746 O O . GLY A 1 96 ? -25.821 12.782 13.201 1.00 54.34 96 GLY A O 1
ATOM 747 N N . ALA A 1 97 ? -27.539 14.189 12.815 1.00 55.66 97 ALA A N 1
ATOM 748 C CA . ALA A 1 97 ? -27.603 14.694 14.180 1.00 55.66 97 ALA A CA 1
ATOM 749 C C . ALA A 1 97 ? -28.079 13.581 15.131 1.00 55.66 97 ALA A C 1
ATOM 751 O O . ALA A 1 97 ? -29.055 12.879 14.860 1.00 55.66 97 ALA A O 1
ATOM 752 N N . ASP A 1 98 ? -27.384 13.406 16.256 1.00 52.38 98 ASP A N 1
ATOM 753 C CA . ASP A 1 98 ? -27.759 12.404 17.251 1.00 52.38 98 ASP A CA 1
ATOM 754 C C . ASP A 1 98 ? -29.115 12.747 17.891 1.00 52.38 98 ASP A C 1
ATOM 756 O O . ASP A 1 98 ? -29.386 13.884 18.287 1.00 52.38 98 ASP A O 1
ATOM 760 N N . CYS A 1 99 ? -29.978 11.742 18.047 1.00 49.22 99 CYS A N 1
ATOM 761 C CA . CYS A 1 99 ? -31.248 11.906 18.743 1.00 49.22 99 CYS A CA 1
ATOM 762 C C . CYS A 1 99 ? -31.007 12.094 20.248 1.00 49.22 99 CYS A C 1
ATOM 764 O O . CYS A 1 99 ? -30.492 11.190 20.907 1.00 49.22 99 CYS A O 1
ATOM 766 N N . ALA A 1 100 ? -31.457 13.215 20.824 1.00 55.69 100 ALA A N 1
ATOM 767 C CA . ALA A 1 100 ? -31.311 13.501 22.257 1.00 55.69 100 ALA A CA 1
ATOM 768 C C . ALA A 1 100 ? -31.901 12.407 23.174 1.00 55.69 100 ALA A C 1
ATOM 770 O O . ALA A 1 100 ? -31.398 12.196 24.274 1.00 55.69 100 ALA A O 1
ATOM 771 N N . ALA A 1 101 ? -32.911 11.658 22.710 1.00 50.78 101 ALA A N 1
ATOM 772 C CA . ALA A 1 101 ? -33.481 10.526 23.445 1.00 50.78 101 ALA A CA 1
ATOM 773 C C . ALA A 1 101 ? -32.531 9.312 23.548 1.00 50.78 101 ALA A C 1
ATOM 775 O O . ALA A 1 101 ? -32.670 8.507 24.462 1.00 50.78 101 ALA A O 1
ATOM 776 N N . PHE A 1 102 ? -31.561 9.178 22.636 1.00 47.59 102 PHE A N 1
ATOM 777 C CA . PHE A 1 102 ? -30.615 8.054 22.581 1.00 47.59 102 PHE A CA 1
ATOM 778 C C . PHE A 1 102 ? -29.246 8.382 23.207 1.00 47.59 102 PHE A C 1
ATOM 780 O O . PHE A 1 102 ? -28.479 7.484 23.543 1.00 47.59 102 PHE A O 1
ATOM 787 N N . VAL A 1 103 ? -28.940 9.667 23.419 1.00 55.53 103 VAL A N 1
ATOM 788 C CA . VAL A 1 103 ? -27.694 10.132 24.069 1.00 55.53 103 VAL A CA 1
ATOM 789 C C . VAL A 1 103 ? -27.710 9.884 25.595 1.00 55.53 103 VAL A C 1
ATOM 791 O O . VAL A 1 103 ? -26.680 9.997 26.255 1.00 55.53 103 VAL A O 1
ATOM 794 N N . GLY A 1 104 ? -28.859 9.493 26.161 1.00 47.94 104 GLY A N 1
ATOM 795 C CA . GLY A 1 104 ? -29.096 9.390 27.606 1.00 47.94 104 GLY A CA 1
ATOM 796 C C . GLY A 1 104 ? -28.888 8.026 28.278 1.00 47.94 104 GLY A C 1
ATOM 797 O O . GLY A 1 104 ? -29.206 7.917 29.457 1.00 47.94 104 GLY A O 1
ATOM 798 N N . ALA A 1 105 ? -28.378 6.995 27.597 1.00 46.25 105 ALA A N 1
ATOM 799 C CA . ALA A 1 105 ? -28.067 5.709 28.235 1.00 46.25 105 ALA A CA 1
ATOM 800 C C . ALA A 1 105 ? -26.592 5.344 28.006 1.00 46.25 105 ALA A C 1
ATOM 802 O O . ALA A 1 105 ? -26.220 4.839 26.951 1.00 46.25 105 ALA A O 1
ATOM 803 N N . ASP A 1 106 ? -25.756 5.688 28.987 1.00 51.78 106 ASP A N 1
ATOM 804 C CA . ASP A 1 106 ? -24.377 5.229 29.188 1.00 51.78 106 ASP A CA 1
ATOM 805 C C . ASP A 1 106 ? -23.503 5.092 27.934 1.00 51.78 106 ASP A C 1
ATOM 807 O O . ASP A 1 106 ? -23.100 4.009 27.508 1.00 51.78 106 ASP A O 1
ATOM 811 N N . SER A 1 107 ? -23.068 6.237 27.403 1.00 48.97 107 SER A N 1
ATOM 812 C CA . SER A 1 107 ? -21.803 6.280 26.663 1.00 48.97 107 SER A CA 1
ATOM 813 C C . SER A 1 107 ? -20.642 6.168 27.656 1.00 48.97 107 SER A C 1
ATOM 815 O O . SER A 1 107 ? -19.980 7.154 27.975 1.00 48.97 107 SER A O 1
ATOM 817 N N . GLY A 1 108 ? -20.403 4.953 28.153 1.00 43.34 108 GLY A N 1
ATOM 818 C CA . GLY A 1 108 ? -19.159 4.594 28.821 1.00 43.34 108 GLY A CA 1
ATOM 819 C C . GLY A 1 108 ? -17.997 4.883 27.875 1.00 43.34 108 GLY A C 1
ATOM 820 O O . GLY A 1 108 ? -17.803 4.197 26.873 1.00 43.34 108 GLY A O 1
ATOM 821 N N . ALA A 1 109 ? -17.263 5.957 28.157 1.00 44.38 109 ALA A N 1
ATOM 822 C CA . ALA A 1 109 ? -16.111 6.383 27.386 1.00 44.38 109 ALA A CA 1
ATOM 823 C C . ALA A 1 109 ? -15.003 5.323 27.471 1.00 44.38 109 ALA A C 1
ATOM 825 O O . ALA A 1 109 ? -14.179 5.339 28.386 1.00 44.38 109 ALA A O 1
ATOM 826 N N . VAL A 1 110 ? -14.951 4.408 26.501 1.00 45.59 110 VAL A N 1
ATOM 827 C CA . VAL A 1 110 ? -13.752 3.601 26.271 1.00 45.59 110 VAL A CA 1
ATOM 828 C C . VAL A 1 110 ? -12.692 4.542 25.705 1.00 45.59 110 VAL A C 1
ATOM 830 O O . VAL A 1 110 ? -12.694 4.880 24.521 1.00 45.59 110 VAL A O 1
ATOM 833 N N . ARG A 1 111 ? -11.793 5.014 26.576 1.00 41.66 111 ARG A N 1
ATOM 834 C CA . ARG A 1 111 ? -10.531 5.628 26.156 1.00 41.66 111 ARG A CA 1
ATOM 835 C C . ARG A 1 111 ? -9.706 4.551 25.459 1.00 41.66 111 ARG A C 1
ATOM 837 O O . ARG A 1 111 ? -9.083 3.730 26.122 1.00 41.66 111 ARG A O 1
ATOM 844 N N . LEU A 1 112 ? -9.689 4.571 24.132 1.00 44.84 112 LEU A N 1
ATOM 845 C CA . LEU A 1 112 ? -8.655 3.886 23.368 1.00 44.84 112 LEU A CA 1
ATOM 846 C C . LEU A 1 112 ? -7.377 4.720 23.504 1.00 44.84 112 LEU A C 1
ATOM 848 O O . LEU A 1 112 ? -7.248 5.792 22.913 1.00 44.84 112 LEU A O 1
ATOM 852 N N . THR A 1 113 ? -6.477 4.275 24.379 1.00 42.12 113 THR A N 1
ATOM 853 C CA . THR A 1 113 ? -5.100 4.765 24.431 1.00 42.12 113 THR A CA 1
ATOM 854 C C . THR A 1 113 ? -4.382 4.392 23.138 1.00 42.12 113 THR A C 1
ATOM 856 O O . THR A 1 113 ? -4.561 3.290 22.624 1.00 42.12 113 THR A O 1
ATOM 859 N N . ARG A 1 114 ? -3.638 5.374 22.635 1.00 49.06 114 ARG A N 1
ATOM 860 C CA . ARG A 1 114 ? -2.911 5.416 21.365 1.00 49.06 114 ARG A CA 1
ATOM 861 C C . ARG A 1 114 ? -1.806 4.372 21.255 1.00 49.06 114 ARG A C 1
ATOM 863 O O . ARG A 1 114 ? -1.198 4.074 22.306 1.00 49.06 114 ARG A O 1
#